Protein AF-A0A7S1NEF7-F1 (afdb_monomer)

Structure (mmCIF, N/CA/C/O backbone):
data_AF-A0A7S1NEF7-F1
#
_entry.id   AF-A0A7S1NEF7-F1
#
loop_
_atom_site.group_PDB
_atom_site.id
_atom_site.type_symbol
_atom_site.label_atom_id
_atom_site.label_alt_id
_atom_site.label_comp_id
_atom_site.label_asym_id
_atom_site.label_entity_id
_atom_site.label_seq_id
_atom_site.pdbx_PDB_ins_code
_atom_site.Cartn_x
_atom_site.Cartn_y
_atom_site.Cartn_z
_atom_site.occupancy
_atom_site.B_iso_or_equiv
_atom_site.auth_seq_id
_atom_site.auth_comp_id
_atom_site.auth_asym_id
_atom_site.auth_atom_id
_atom_site.pdbx_PDB_model_num
ATOM 1 N N . MET A 1 1 ? 24.984 3.873 -30.293 1.00 33.31 1 MET A N 1
ATOM 2 C CA . MET A 1 1 ? 25.497 4.085 -28.926 1.00 33.31 1 MET A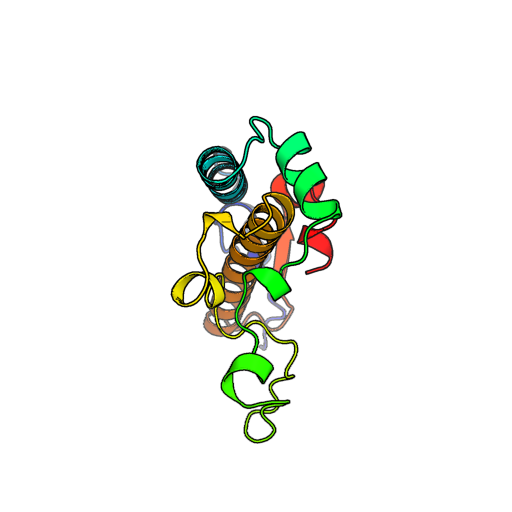 CA 1
ATOM 3 C C . MET A 1 1 ? 24.321 3.860 -28.002 1.00 33.31 1 MET A C 1
ATOM 5 O O . MET A 1 1 ? 23.503 4.758 -27.855 1.00 33.31 1 MET A O 1
ATOM 9 N N . GLU A 1 2 ? 24.162 2.631 -27.517 1.00 34.00 2 GLU A N 1
ATOM 10 C CA . GLU A 1 2 ? 23.194 2.308 -26.466 1.00 34.00 2 GLU A CA 1
ATOM 11 C C . GLU A 1 2 ? 23.706 2.938 -25.172 1.00 34.00 2 GLU A C 1
ATOM 13 O O . GLU A 1 2 ? 24.842 2.703 -24.766 1.00 34.00 2 GLU A O 1
ATOM 18 N N . GLY A 1 3 ? 22.926 3.860 -24.615 1.00 38.62 3 GLY A N 1
ATOM 19 C CA . GLY A 1 3 ? 23.283 4.554 -23.390 1.00 38.62 3 GLY A CA 1
ATOM 20 C C . GLY A 1 3 ? 22.867 3.726 -22.184 1.00 38.62 3 GLY A C 1
ATOM 21 O O . GLY A 1 3 ? 21.672 3.537 -21.964 1.00 38.62 3 GLY A O 1
ATOM 22 N N . ASP A 1 4 ? 23.840 3.319 -21.370 1.00 42.78 4 ASP A N 1
ATOM 23 C CA . ASP A 1 4 ? 23.651 2.809 -20.004 1.00 42.78 4 ASP A CA 1
ATOM 24 C C . ASP A 1 4 ? 23.186 3.942 -19.066 1.00 42.78 4 ASP A C 1
ATOM 26 O O . ASP A 1 4 ? 23.854 4.343 -18.111 1.00 42.78 4 ASP A O 1
ATOM 30 N N . GLY A 1 5 ? 22.049 4.555 -19.392 1.00 47.03 5 GLY A N 1
ATOM 31 C CA . GLY A 1 5 ? 21.435 5.602 -18.589 1.00 47.03 5 GLY A CA 1
ATOM 32 C C . GLY A 1 5 ? 20.699 4.998 -17.398 1.00 47.03 5 GLY A C 1
ATOM 33 O O . GLY A 1 5 ? 19.908 4.069 -17.564 1.00 47.03 5 GLY A O 1
ATOM 34 N N . PHE A 1 6 ? 20.922 5.556 -16.210 1.00 47.81 6 PHE A N 1
ATOM 35 C CA . PHE A 1 6 ? 20.145 5.257 -15.009 1.00 47.81 6 PHE A CA 1
ATOM 36 C C . PHE A 1 6 ? 19.171 6.398 -14.718 1.00 47.81 6 PHE A C 1
ATOM 38 O O . PHE A 1 6 ? 19.555 7.567 -14.777 1.00 47.81 6 PHE A O 1
ATOM 45 N N . ALA A 1 7 ? 17.932 6.069 -14.354 1.00 51.16 7 ALA A N 1
ATOM 46 C CA . ALA A 1 7 ? 16.961 7.056 -13.887 1.00 51.16 7 ALA A CA 1
ATOM 47 C C . ALA A 1 7 ? 17.028 7.183 -12.357 1.00 51.16 7 ALA A C 1
ATOM 49 O O . ALA A 1 7 ? 17.160 6.186 -11.651 1.00 51.16 7 ALA A O 1
ATOM 50 N N . ARG A 1 8 ? 16.920 8.402 -11.818 1.00 47.16 8 ARG A N 1
ATOM 51 C CA . ARG A 1 8 ? 16.848 8.657 -10.371 1.00 47.16 8 ARG A CA 1
ATOM 52 C C . ARG A 1 8 ? 15.436 9.107 -10.014 1.00 47.16 8 ARG A C 1
ATOM 54 O O . ARG A 1 8 ? 14.948 10.073 -10.587 1.00 47.16 8 ARG A O 1
ATOM 61 N N . VAL A 1 9 ? 14.793 8.434 -9.063 1.00 47.19 9 VAL A N 1
ATOM 62 C CA . VAL A 1 9 ? 13.422 8.749 -8.634 1.00 47.19 9 VAL A CA 1
ATOM 63 C C . VAL A 1 9 ? 13.415 9.024 -7.140 1.00 47.19 9 VAL A C 1
ATOM 65 O O . VAL A 1 9 ? 13.543 8.135 -6.304 1.00 47.19 9 VAL A O 1
ATOM 68 N N . GLY A 1 10 ? 13.369 10.307 -6.800 1.00 41.25 10 GLY A N 1
ATOM 69 C CA . GLY A 1 10 ? 13.445 10.752 -5.420 1.00 41.25 10 GLY A CA 1
ATOM 70 C C . GLY A 1 10 ? 13.421 12.261 -5.309 1.00 41.25 10 GLY A C 1
ATOM 71 O O . GLY A 1 10 ? 14.480 12.889 -5.288 1.00 41.25 10 GLY A O 1
ATOM 72 N N . GLY A 1 11 ? 12.207 12.818 -5.276 1.00 44.75 11 GLY A N 1
ATOM 73 C CA . GLY A 1 11 ? 11.952 14.210 -5.647 1.00 44.75 11 GLY A CA 1
ATOM 74 C C . GLY A 1 11 ? 12.150 14.366 -7.155 1.00 44.75 11 GLY A C 1
ATOM 75 O O . GLY A 1 11 ? 13.249 14.165 -7.655 1.00 44.75 11 GLY A O 1
ATOM 76 N N . THR A 1 12 ? 11.078 14.631 -7.894 1.00 41.28 12 THR A N 1
ATOM 77 C CA . THR A 1 12 ? 11.029 14.677 -9.365 1.00 41.28 12 THR A CA 1
ATOM 78 C C . THR A 1 12 ? 12.153 15.508 -9.994 1.00 41.28 12 THR A C 1
ATOM 80 O O . THR A 1 12 ? 12.025 16.717 -10.147 1.00 41.28 12 THR A O 1
ATOM 83 N N . SER A 1 13 ? 13.224 14.851 -10.438 1.00 34.28 13 SER A N 1
ATOM 84 C CA . SER A 1 13 ? 14.032 15.303 -11.568 1.00 34.28 13 SER A CA 1
ATOM 85 C C . SER A 1 13 ? 14.613 14.099 -12.311 1.00 34.28 13 SER A C 1
ATOM 87 O O . SER A 1 13 ? 15.302 13.247 -11.750 1.00 34.28 13 SER A O 1
ATOM 89 N N . LEU A 1 14 ? 14.286 14.024 -13.601 1.00 36.25 14 LEU A N 1
ATOM 90 C CA . LEU A 1 14 ? 14.913 13.129 -14.564 1.00 36.25 14 LEU A CA 1
ATOM 91 C C . LEU A 1 14 ? 16.180 13.802 -15.072 1.00 36.25 14 LEU A C 1
ATOM 93 O O . LEU A 1 14 ? 16.105 14.748 -15.848 1.00 36.25 14 LEU A O 1
ATOM 97 N N . GLY A 1 15 ? 17.331 13.328 -14.607 1.00 35.81 15 GLY A N 1
ATOM 98 C CA . GLY A 1 15 ? 18.634 13.753 -15.105 1.00 35.81 15 GLY A CA 1
ATOM 99 C C . GLY A 1 15 ? 19.349 12.587 -15.772 1.00 35.81 15 GLY A C 1
ATOM 100 O O . GLY A 1 15 ? 19.468 11.515 -15.179 1.00 35.81 15 GLY A O 1
ATOM 101 N N . ALA A 1 16 ? 19.838 12.809 -16.992 1.00 35.50 16 ALA A N 1
ATOM 102 C CA . ALA A 1 16 ? 20.849 11.960 -17.613 1.00 35.50 16 ALA A CA 1
ATOM 103 C C . ALA A 1 16 ? 22.148 11.993 -16.772 1.00 35.50 16 ALA A C 1
ATOM 105 O O . ALA A 1 16 ? 22.371 12.958 -16.029 1.00 35.50 16 ALA A O 1
ATOM 106 N N . PRO A 1 17 ? 23.021 10.970 -16.858 1.00 34.28 17 PRO A N 1
ATOM 107 C CA . PRO A 1 17 ? 24.259 10.936 -16.086 1.00 34.28 17 PRO A CA 1
ATOM 108 C C . PRO A 1 17 ? 25.154 12.126 -16.471 1.00 34.28 17 PRO A C 1
ATOM 110 O O . PRO A 1 17 ? 25.790 12.120 -17.519 1.00 34.28 17 PRO A O 1
ATOM 113 N N . GLY A 1 18 ? 25.174 13.170 -15.633 1.00 38.78 18 GLY A N 1
ATOM 114 C CA . GLY A 1 18 ? 25.997 14.367 -15.844 1.00 38.78 18 GLY A CA 1
ATOM 115 C C . GLY A 1 18 ? 25.415 15.676 -15.305 1.00 38.78 18 GLY A C 1
ATOM 116 O O . GLY A 1 18 ? 26.184 16.552 -14.919 1.00 38.78 18 GLY A O 1
ATOM 117 N N . GLU A 1 19 ? 24.092 15.812 -15.187 1.00 32.38 19 GLU A N 1
ATOM 118 C CA . GLU A 1 19 ? 23.467 17.059 -14.717 1.00 32.38 19 GLU A CA 1
ATOM 119 C C . GLU A 1 19 ? 22.801 16.870 -13.351 1.00 32.38 19 GLU A C 1
ATOM 121 O O . GLU A 1 19 ? 21.651 16.463 -13.210 1.00 32.38 19 GLU A O 1
ATOM 126 N N . CYS A 1 20 ? 23.568 17.169 -12.302 1.00 34.81 20 CYS A N 1
ATOM 127 C CA . CYS A 1 20 ? 23.071 17.274 -10.935 1.00 34.81 20 CYS A CA 1
ATOM 128 C C . CYS A 1 20 ? 22.490 18.678 -10.727 1.00 34.81 20 CYS A C 1
ATOM 130 O O . CYS A 1 20 ? 23.144 19.555 -10.158 1.00 34.81 20 CYS A O 1
ATOM 132 N N . THR A 1 21 ? 21.268 18.918 -11.200 1.00 30.92 21 THR A N 1
ATOM 133 C CA . THR A 1 21 ? 20.530 20.130 -10.836 1.00 30.92 21 THR A CA 1
ATOM 134 C C . THR A 1 21 ? 19.991 19.969 -9.414 1.00 30.92 21 THR A C 1
ATOM 136 O O . THR A 1 21 ? 19.098 19.175 -9.121 1.00 30.92 21 THR A O 1
ATOM 139 N N . ARG A 1 22 ? 20.610 20.692 -8.474 1.00 34.16 22 ARG A N 1
ATOM 140 C CA . ARG A 1 22 ? 20.127 20.818 -7.095 1.00 34.16 22 ARG A CA 1
ATOM 141 C C . ARG A 1 22 ? 19.069 21.913 -7.044 1.00 34.16 22 ARG A C 1
ATOM 143 O O . ARG A 1 22 ? 19.413 23.077 -6.870 1.00 34.16 22 ARG A O 1
ATOM 150 N N . GLU A 1 23 ? 17.802 21.534 -7.155 1.00 35.47 23 GLU A N 1
ATOM 151 C CA . GLU A 1 23 ? 16.700 22.438 -6.821 1.00 35.47 23 GLU A CA 1
ATOM 152 C C . GLU A 1 23 ? 16.350 22.406 -5.317 1.00 35.47 23 GLU A C 1
ATOM 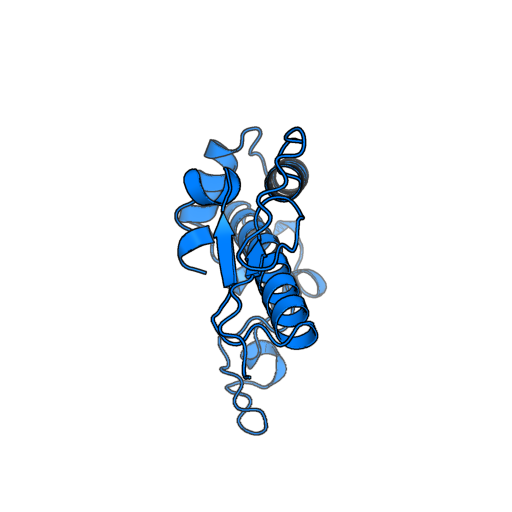154 O O . GLU A 1 23 ? 16.621 21.407 -4.632 1.00 35.47 23 GLU A O 1
ATOM 159 N N . PRO A 1 24 ? 15.785 23.501 -4.766 1.00 31.72 24 PRO A N 1
ATOM 160 C CA . PRO A 1 24 ? 15.430 23.614 -3.354 1.00 31.72 24 PRO A CA 1
ATOM 161 C C . PRO A 1 24 ? 14.367 22.578 -2.966 1.00 31.72 24 PRO A C 1
ATOM 163 O O . PRO A 1 24 ? 13.365 22.380 -3.646 1.00 31.72 24 PRO A O 1
ATOM 166 N N . ARG A 1 25 ? 14.616 21.885 -1.854 1.00 41.78 25 ARG A N 1
ATOM 167 C CA . ARG A 1 25 ? 14.004 20.601 -1.494 1.00 41.78 25 ARG A CA 1
ATOM 168 C C . ARG A 1 25 ? 12.623 20.788 -0.841 1.00 41.78 25 ARG A C 1
ATOM 170 O O . ARG A 1 25 ? 12.547 21.114 0.341 1.00 41.78 25 ARG A O 1
ATOM 177 N N . ALA A 1 26 ? 11.543 20.564 -1.591 1.00 37.75 26 ALA A N 1
ATOM 178 C CA . ALA A 1 26 ? 10.189 20.453 -1.039 1.00 37.75 26 ALA A CA 1
ATOM 179 C C . ALA A 1 26 ? 10.059 19.192 -0.152 1.00 37.75 26 ALA A C 1
ATOM 181 O O . ALA A 1 26 ? 10.747 18.199 -0.419 1.00 37.75 26 ALA A O 1
ATOM 182 N N . PRO A 1 27 ? 9.198 19.186 0.888 1.00 42.41 27 PRO A N 1
ATOM 183 C CA . PRO A 1 27 ? 8.881 17.962 1.618 1.00 42.41 27 PRO A CA 1
ATOM 184 C C . PRO A 1 27 ? 8.404 16.895 0.626 1.00 42.41 27 PRO A C 1
ATOM 186 O O . PRO A 1 27 ? 7.599 17.169 -0.265 1.00 42.41 27 PRO A O 1
ATOM 189 N N . ASN A 1 28 ? 8.970 15.695 0.743 1.00 58.91 28 ASN A N 1
ATOM 190 C CA . ASN A 1 28 ? 8.731 14.574 -0.162 1.00 58.91 28 ASN A CA 1
ATOM 191 C C . ASN A 1 28 ? 7.218 14.302 -0.224 1.00 58.91 28 ASN A C 1
ATOM 193 O O . ASN A 1 28 ? 6.647 13.804 0.748 1.00 58.91 28 ASN A O 1
ATOM 197 N N . HIS A 1 29 ? 6.587 14.652 -1.353 1.00 64.88 29 HIS A N 1
ATOM 198 C CA . HIS A 1 29 ? 5.131 14.591 -1.546 1.00 64.88 29 HIS A CA 1
ATOM 199 C C . HIS A 1 29 ? 4.571 13.213 -1.186 1.00 64.88 29 HIS A C 1
ATOM 201 O O . HIS A 1 29 ? 3.537 13.112 -0.545 1.00 64.88 29 HIS A O 1
ATOM 207 N N . GLU A 1 30 ? 5.316 12.160 -1.499 1.00 70.06 30 GLU A N 1
ATOM 208 C CA . GLU A 1 30 ? 4.942 10.759 -1.300 1.00 70.06 30 GLU A CA 1
ATOM 209 C C . GLU A 1 30 ? 4.784 10.400 0.188 1.00 70.06 30 GLU A C 1
ATOM 211 O O . GLU A 1 30 ? 3.841 9.714 0.578 1.00 70.06 30 GLU A O 1
ATOM 216 N N . GLY A 1 31 ? 5.666 10.929 1.045 1.00 76.12 31 GLY A N 1
ATOM 217 C CA . GLY A 1 31 ? 5.578 10.740 2.493 1.00 76.12 31 GLY A CA 1
ATOM 218 C C . GLY A 1 31 ? 4.424 11.526 3.115 1.00 76.12 31 GLY A C 1
ATOM 219 O O . GLY A 1 31 ? 3.792 11.041 4.051 1.00 76.12 31 GLY A O 1
ATOM 220 N N . ALA A 1 32 ? 4.119 12.707 2.569 1.00 81.88 32 ALA A N 1
ATOM 221 C CA . ALA A 1 32 ? 2.966 13.502 2.982 1.00 81.88 32 ALA A CA 1
ATOM 222 C C . ALA A 1 32 ? 1.641 12.869 2.523 1.00 81.88 32 ALA A C 1
ATOM 224 O O . ALA A 1 32 ? 0.685 12.865 3.291 1.00 81.88 32 ALA A O 1
ATOM 225 N N . THR A 1 33 ? 1.590 12.284 1.321 1.00 85.75 33 THR A N 1
ATOM 226 C CA . THR A 1 33 ? 0.429 11.530 0.826 1.00 85.75 33 THR A CA 1
ATOM 227 C C . THR A 1 33 ? 0.168 10.301 1.687 1.00 85.75 33 THR A C 1
ATOM 229 O O . THR A 1 33 ? -0.960 10.110 2.131 1.00 85.75 33 THR A O 1
ATOM 232 N N . PHE A 1 34 ? 1.202 9.504 1.980 1.00 87.06 34 PHE A N 1
ATOM 233 C CA . PHE A 1 34 ? 1.070 8.355 2.878 1.00 87.06 34 PHE A CA 1
ATOM 234 C C . PHE A 1 34 ? 0.577 8.779 4.266 1.00 87.06 34 PHE A C 1
ATOM 236 O O . PHE A 1 34 ? -0.440 8.275 4.728 1.00 87.06 34 PHE A O 1
ATOM 243 N N . LEU A 1 35 ? 1.248 9.742 4.910 1.00 85.81 35 LEU A N 1
ATOM 244 C CA . LEU A 1 35 ? 0.870 10.178 6.254 1.00 85.81 35 LEU A CA 1
ATOM 245 C C . LEU A 1 35 ? -0.524 10.816 6.282 1.00 85.81 35 LEU A C 1
ATOM 247 O O . LEU A 1 35 ? -1.299 10.530 7.184 1.00 85.81 35 LEU A O 1
ATOM 251 N N . GLY A 1 36 ? -0.860 11.657 5.304 1.00 88.12 36 GLY A N 1
ATOM 252 C CA . GLY A 1 36 ? -2.163 12.316 5.228 1.00 88.12 36 GLY A CA 1
ATOM 253 C C . GLY A 1 36 ? -3.316 11.326 5.065 1.00 88.12 36 GLY A C 1
ATOM 254 O O . GLY A 1 36 ? -4.337 11.471 5.732 1.00 88.12 36 GLY A O 1
ATOM 255 N N . LEU A 1 37 ? -3.140 10.297 4.230 1.00 89.38 37 LEU A N 1
ATOM 256 C CA . LEU A 1 37 ? -4.136 9.238 4.060 1.00 89.38 37 LEU A CA 1
ATOM 257 C C . LEU A 1 37 ? -4.199 8.304 5.272 1.00 89.38 37 LEU A C 1
ATOM 259 O O . LEU A 1 37 ? -5.299 7.957 5.694 1.00 89.38 37 LEU A O 1
ATOM 263 N N . CYS A 1 38 ? -3.057 7.944 5.869 1.00 89.19 38 CYS A N 1
ATOM 264 C CA . CYS A 1 38 ? -3.028 7.158 7.106 1.00 89.19 38 CYS A CA 1
ATOM 265 C C . CYS A 1 38 ? -3.794 7.875 8.217 1.00 89.19 38 CYS A C 1
ATOM 267 O O . CYS A 1 38 ? -4.710 7.296 8.777 1.00 89.19 38 CYS A O 1
ATOM 269 N N . ARG A 1 39 ? -3.535 9.167 8.438 1.00 89.81 39 ARG A N 1
ATOM 270 C CA . ARG A 1 39 ? -4.257 9.980 9.431 1.00 89.81 39 ARG A CA 1
ATOM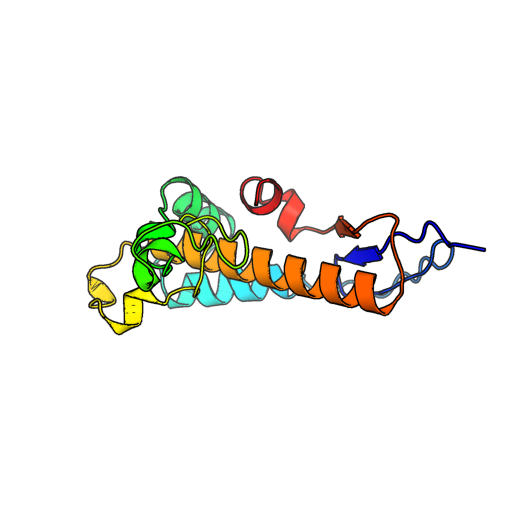 271 C C . ARG A 1 39 ? -5.764 10.078 9.191 1.00 89.81 39 ARG A C 1
ATOM 273 O O . ARG A 1 39 ? -6.509 10.375 10.115 1.00 89.81 39 ARG A O 1
ATOM 280 N N . ALA A 1 40 ? -6.209 9.919 7.946 1.00 88.81 40 ALA A N 1
ATOM 281 C CA . ALA A 1 40 ? -7.626 9.968 7.601 1.00 88.81 40 ALA A CA 1
ATOM 282 C C . ALA A 1 40 ? -8.334 8.621 7.808 1.00 88.81 40 ALA A C 1
ATOM 284 O O . ALA A 1 40 ? -9.543 8.602 8.030 1.00 88.81 40 ALA A O 1
ATOM 285 N N . MET A 1 41 ? -7.604 7.508 7.695 1.00 86.88 41 MET A N 1
ATOM 286 C CA . MET A 1 41 ? -8.170 6.155 7.707 1.00 86.88 41 MET A CA 1
ATOM 287 C C . MET A 1 41 ? -7.807 5.339 8.948 1.00 86.88 41 MET A C 1
ATOM 289 O O . MET A 1 41 ? -8.416 4.297 9.174 1.00 86.88 41 MET A O 1
ATOM 293 N N . THR A 1 42 ? -6.831 5.783 9.735 1.00 88.25 42 THR A N 1
ATOM 294 C CA . THR A 1 42 ? -6.356 5.107 10.944 1.00 88.25 42 THR A CA 1
ATOM 295 C C . THR A 1 42 ? -6.190 6.094 12.094 1.00 88.25 42 THR A C 1
ATOM 297 O O . THR A 1 42 ? -6.261 7.311 11.922 1.00 88.25 42 THR A O 1
ATOM 300 N N . SER A 1 43 ? -5.949 5.557 13.286 1.00 88.12 43 SER A N 1
ATOM 301 C CA . SER A 1 43 ? -5.661 6.326 14.497 1.00 88.12 43 SER A CA 1
ATOM 302 C C . SER A 1 43 ? -4.232 6.886 14.577 1.00 88.12 43 SER A C 1
ATOM 304 O O . SER A 1 43 ? -3.912 7.588 15.535 1.00 88.12 43 SER A O 1
ATOM 306 N N . ALA A 1 44 ? -3.359 6.602 13.603 1.00 87.69 44 ALA A N 1
ATOM 307 C CA . ALA A 1 44 ? -1.977 7.079 13.627 1.00 87.69 44 ALA A CA 1
ATOM 308 C C . ALA A 1 44 ? -1.884 8.564 13.262 1.00 87.69 44 ALA A C 1
ATOM 310 O O . ALA A 1 44 ? -2.334 8.972 12.194 1.00 87.69 44 ALA A O 1
ATOM 311 N N . ASP A 1 45 ? -1.211 9.355 14.100 1.00 84.31 45 ASP A N 1
ATOM 312 C CA . ASP A 1 45 ? -1.036 10.798 13.895 1.00 84.31 45 ASP A CA 1
ATOM 313 C C . ASP A 1 45 ? 0.350 11.161 13.353 1.00 84.31 45 ASP A C 1
ATOM 315 O O . ASP A 1 45 ? 0.536 12.195 12.691 1.00 84.31 45 ASP A O 1
ATOM 319 N N . THR A 1 46 ? 1.333 10.302 13.622 1.00 85.62 46 THR A N 1
ATOM 320 C CA . THR A 1 46 ? 2.730 10.505 13.248 1.00 85.62 46 THR A CA 1
ATOM 321 C C . THR A 1 46 ? 3.224 9.458 12.252 1.00 85.62 46 THR A C 1
ATOM 323 O O . THR A 1 46 ? 2.716 8.342 12.155 1.00 85.62 46 THR A O 1
ATOM 326 N N . PHE A 1 47 ? 4.262 9.815 11.492 1.00 81.62 47 PHE A N 1
ATOM 327 C CA . PHE A 1 47 ? 4.868 8.904 10.517 1.00 81.62 47 PHE A CA 1
ATOM 328 C C . PHE A 1 47 ? 5.407 7.605 11.152 1.00 81.62 47 PHE A C 1
ATOM 330 O O . PHE A 1 47 ? 5.138 6.544 10.596 1.00 81.62 47 PHE A O 1
ATOM 337 N N . PRO A 1 48 ? 6.107 7.630 12.306 1.00 85.12 48 PRO A N 1
ATOM 338 C CA . PRO A 1 48 ? 6.550 6.401 12.966 1.00 85.12 48 PRO A CA 1
ATOM 339 C C . PRO A 1 48 ? 5.399 5.505 13.436 1.00 85.12 48 PRO A C 1
ATOM 341 O O . PRO A 1 48 ? 5.494 4.293 13.288 1.00 85.12 48 PRO A O 1
ATOM 344 N N . GLU A 1 49 ? 4.306 6.075 13.953 1.00 86.38 49 GLU A N 1
ATOM 345 C CA . GLU A 1 49 ? 3.119 5.300 14.350 1.00 86.38 49 GLU A CA 1
ATOM 346 C C . GLU A 1 49 ? 2.463 4.632 13.141 1.00 86.38 49 GLU A C 1
ATOM 348 O O . GLU A 1 49 ? 2.157 3.443 13.179 1.00 86.38 49 GLU A O 1
ATOM 353 N N . ALA A 1 50 ? 2.318 5.365 12.033 1.00 87.56 50 ALA A N 1
ATOM 354 C CA . ALA A 1 50 ? 1.781 4.811 10.795 1.00 87.56 50 ALA A CA 1
ATOM 355 C C . ALA A 1 50 ? 2.656 3.667 10.255 1.00 87.56 50 ALA A C 1
ATOM 357 O O . ALA A 1 50 ? 2.133 2.671 9.758 1.00 87.56 50 ALA A O 1
ATOM 358 N N . LEU A 1 51 ? 3.984 3.778 10.376 1.00 86.94 51 LEU A N 1
ATOM 359 C CA . LEU A 1 51 ? 4.899 2.693 10.018 1.00 86.94 51 LEU A CA 1
ATOM 360 C C . LEU A 1 51 ? 4.795 1.495 10.961 1.00 86.94 51 LEU A C 1
ATOM 362 O O . LEU A 1 51 ? 4.823 0.367 10.481 1.00 86.94 51 LEU A O 1
ATOM 366 N N . ALA A 1 52 ? 4.632 1.723 12.264 1.00 88.81 52 ALA A N 1
ATOM 367 C CA . ALA A 1 52 ? 4.443 0.646 13.232 1.00 88.81 52 ALA A CA 1
ATOM 368 C C . ALA A 1 52 ? 3.173 -0.166 12.926 1.00 88.81 52 ALA A C 1
ATOM 370 O O . ALA A 1 52 ? 3.210 -1.392 12.960 1.00 88.81 52 ALA A O 1
ATOM 371 N N . LEU A 1 53 ? 2.078 0.494 12.524 1.00 88.44 53 LEU A N 1
ATOM 372 C CA . LEU A 1 53 ? 0.866 -0.194 12.057 1.00 88.44 53 LEU A CA 1
ATOM 373 C C . LEU A 1 53 ? 1.123 -1.048 10.806 1.00 88.44 53 LEU A C 1
ATOM 375 O O . LEU A 1 53 ? 0.551 -2.126 10.662 1.00 88.44 53 LEU A O 1
ATOM 379 N N . CYS A 1 54 ? 2.003 -0.595 9.907 1.00 88.62 54 CYS A N 1
ATOM 380 C CA . CYS A 1 54 ? 2.339 -1.343 8.695 1.00 88.62 54 CYS A CA 1
ATOM 381 C C . CYS A 1 54 ? 3.103 -2.644 8.990 1.00 88.62 54 CYS A C 1
ATOM 383 O O . CYS A 1 54 ? 3.025 -3.571 8.187 1.00 88.62 54 CYS A O 1
ATOM 385 N N . GLU A 1 55 ? 3.847 -2.729 10.099 1.00 88.00 55 GLU A N 1
ATOM 386 C CA . GLU A 1 55 ? 4.645 -3.917 10.444 1.00 88.00 55 GLU A CA 1
ATOM 387 C C . GLU A 1 55 ? 3.777 -5.143 10.749 1.00 88.00 55 GLU A C 1
ATOM 389 O O . GLU A 1 55 ? 4.167 -6.267 10.431 1.00 88.00 55 GLU A O 1
ATOM 394 N N . SER A 1 56 ? 2.597 -4.934 11.335 1.00 87.44 56 SER A N 1
ATOM 395 C CA . SER A 1 56 ? 1.631 -5.991 11.664 1.00 87.44 56 SER A CA 1
ATOM 396 C C . SER A 1 56 ? 0.495 -6.135 10.648 1.00 87.44 56 SER A C 1
ATOM 398 O O . SER A 1 56 ? -0.348 -7.022 10.800 1.00 87.44 56 SER A O 1
ATOM 400 N N . GLY A 1 57 ? 0.457 -5.273 9.631 1.00 87.62 57 GLY A N 1
ATOM 401 C CA . GLY A 1 57 ? -0.588 -5.258 8.616 1.00 87.62 57 GLY A CA 1
ATOM 402 C C . GLY A 1 57 ? -0.488 -6.404 7.615 1.00 87.62 57 GLY A C 1
ATOM 403 O O . GLY A 1 57 ? 0.575 -6.976 7.366 1.00 87.62 57 GLY A O 1
ATOM 404 N N . ARG A 1 58 ? -1.615 -6.714 6.980 1.00 88.88 58 ARG A N 1
ATOM 405 C CA . ARG A 1 58 ? -1.720 -7.659 5.873 1.00 88.88 58 ARG A CA 1
ATOM 406 C C . ARG A 1 58 ? -2.458 -7.021 4.707 1.00 88.88 58 ARG A C 1
ATOM 408 O O . ARG A 1 58 ? -3.651 -6.739 4.765 1.00 88.88 58 ARG A O 1
ATOM 415 N N . HIS A 1 59 ? -1.732 -6.795 3.621 1.00 87.75 59 HIS A N 1
ATOM 416 C CA . HIS A 1 59 ? -2.288 -6.100 2.465 1.00 87.75 59 HIS A CA 1
ATOM 417 C C . HIS A 1 59 ? -3.302 -6.957 1.692 1.00 87.75 59 HIS A C 1
ATOM 419 O O . HIS A 1 59 ? -4.217 -6.418 1.086 1.00 87.75 59 HIS A O 1
ATOM 425 N N . ASP A 1 60 ? -3.192 -8.285 1.750 1.00 89.00 60 ASP A N 1
ATOM 426 C CA . ASP A 1 60 ? -4.131 -9.226 1.127 1.00 89.00 60 ASP A CA 1
ATOM 427 C C . ASP A 1 60 ? -5.538 -9.180 1.749 1.00 89.00 60 ASP A C 1
ATOM 429 O O . ASP A 1 60 ? -6.480 -9.703 1.156 1.00 89.00 60 ASP A O 1
ATOM 433 N N . ALA A 1 61 ? -5.710 -8.538 2.907 1.00 88.88 61 ALA A N 1
ATOM 434 C CA . ALA A 1 61 ? -7.017 -8.290 3.508 1.00 88.88 61 ALA A CA 1
ATOM 435 C C . ALA A 1 61 ? -7.774 -7.124 2.843 1.00 88.88 61 ALA A C 1
ATOM 437 O O . ALA A 1 61 ? -9.004 -7.112 2.862 1.00 88.88 61 ALA A O 1
ATOM 438 N N . VAL A 1 62 ? -7.060 -6.165 2.241 1.00 91.50 62 VAL A N 1
ATOM 439 C CA . VAL A 1 62 ? -7.641 -4.945 1.643 1.00 91.50 62 VAL A CA 1
ATOM 440 C C . VAL A 1 62 ? -7.482 -4.903 0.122 1.00 91.50 62 VAL A C 1
ATOM 442 O O . VAL A 1 62 ? -8.385 -4.465 -0.595 1.00 91.50 62 VAL A O 1
ATOM 445 N N . ASP A 1 63 ? -6.363 -5.405 -0.390 1.00 92.31 63 ASP A N 1
ATOM 446 C CA . ASP A 1 63 ? -6.050 -5.460 -1.811 1.00 92.31 63 ASP A CA 1
ATOM 447 C C . ASP A 1 63 ? -6.687 -6.679 -2.469 1.00 92.31 63 ASP A C 1
ATOM 449 O O . ASP A 1 63 ? -6.701 -7.781 -1.920 1.00 92.31 63 ASP A O 1
ATOM 453 N N . LYS A 1 64 ? -7.166 -6.489 -3.699 1.00 92.19 64 LYS A N 1
ATOM 454 C CA . LYS A 1 64 ? -7.639 -7.577 -4.553 1.00 92.19 64 LYS A CA 1
ATOM 455 C C . LYS A 1 64 ? -6.459 -8.105 -5.363 1.00 92.19 64 LYS A C 1
ATOM 457 O O . LYS A 1 64 ? -5.812 -7.348 -6.089 1.00 92.19 64 LYS A O 1
ATOM 462 N N . LEU A 1 65 ? -6.162 -9.388 -5.209 1.00 93.12 65 LEU A N 1
ATOM 463 C CA . LEU A 1 65 ? -5.065 -10.083 -5.874 1.00 93.12 65 LEU A CA 1
ATOM 464 C C . LEU A 1 65 ? -5.525 -10.684 -7.209 1.00 93.12 65 LEU A C 1
ATOM 466 O O . LEU A 1 65 ? -6.721 -10.848 -7.448 1.00 93.12 65 LEU A O 1
ATOM 470 N N . VAL A 1 66 ? -4.586 -11.049 -8.082 1.00 92.56 66 VAL A N 1
ATOM 471 C CA . VAL A 1 66 ? -4.886 -11.728 -9.358 1.00 92.56 66 VAL A CA 1
ATOM 472 C C . VAL A 1 66 ? -5.664 -13.022 -9.112 1.00 92.56 66 VAL A C 1
ATOM 474 O O . VAL A 1 66 ? -6.666 -13.270 -9.783 1.00 92.56 66 VAL A O 1
ATOM 477 N N . GLN A 1 67 ? -5.287 -13.791 -8.089 1.00 92.12 67 GLN A N 1
ATOM 478 C CA . GLN A 1 67 ? -6.010 -15.007 -7.713 1.00 92.12 67 GLN A CA 1
ATOM 479 C C . GLN A 1 67 ? -7.446 -14.745 -7.240 1.00 92.12 67 GLN A C 1
ATOM 481 O O . GLN A 1 67 ? -8.295 -15.616 -7.391 1.00 92.12 67 GLN A O 1
ATOM 486 N N . ASP A 1 68 ? -7.746 -13.553 -6.715 1.00 89.69 68 ASP A N 1
ATOM 487 C CA . ASP A 1 68 ? -9.107 -13.202 -6.294 1.00 89.69 68 ASP A CA 1
ATOM 488 C C . ASP A 1 68 ? -10.023 -12.924 -7.502 1.00 89.69 68 ASP A C 1
ATOM 490 O O . ASP A 1 68 ? -11.244 -12.944 -7.365 1.00 89.69 68 ASP A O 1
ATOM 494 N N . ILE A 1 69 ? -9.449 -12.663 -8.684 1.00 89.50 69 ILE A N 1
ATOM 495 C CA . ILE A 1 69 ? -10.184 -12.441 -9.941 1.00 89.50 69 ILE A CA 1
ATOM 496 C C . ILE A 1 69 ? -10.249 -13.731 -10.764 1.00 89.50 69 ILE A C 1
ATOM 498 O O . ILE A 1 69 ? -11.304 -14.078 -11.290 1.00 89.50 69 ILE A O 1
ATOM 502 N N . TYR A 1 70 ? -9.123 -14.437 -10.876 1.00 89.88 70 TYR A N 1
ATOM 503 C CA . TYR A 1 70 ? -8.962 -15.570 -11.792 1.00 89.88 70 TYR A CA 1
ATOM 504 C C . TYR A 1 70 ? -8.955 -16.943 -11.099 1.00 89.88 70 TYR A C 1
ATOM 506 O O . TYR A 1 70 ? -8.897 -17.965 -11.776 1.00 89.88 70 TYR A O 1
ATOM 514 N N . GLY A 1 71 ? -9.013 -16.998 -9.764 1.00 89.56 71 GLY A N 1
ATOM 515 C CA . GLY A 1 71 ? -8.974 -18.247 -8.991 1.00 89.56 71 GLY A CA 1
ATOM 516 C C . GLY A 1 71 ? -7.586 -18.895 -8.885 1.00 89.56 71 GLY A C 1
ATOM 517 O O . GLY A 1 71 ? -7.480 -20.027 -8.419 1.00 89.56 71 GLY A O 1
ATOM 518 N N . GLY A 1 72 ? -6.528 -18.205 -9.317 1.00 91.25 72 GLY A N 1
ATOM 519 C CA . GLY A 1 72 ? -5.146 -18.685 -9.297 1.00 91.25 72 GLY A CA 1
ATOM 520 C C . GLY A 1 72 ? -4.208 -17.770 -10.085 1.00 91.25 72 GLY A C 1
ATOM 521 O O . GLY A 1 72 ? -4.501 -16.589 -10.283 1.00 91.25 72 GLY A O 1
ATOM 522 N N . ASP A 1 73 ? -3.084 -18.319 -10.541 1.00 91.00 73 ASP A N 1
ATOM 523 C CA . ASP A 1 73 ? -2.164 -17.616 -11.439 1.00 91.00 73 ASP A CA 1
ATOM 524 C C . ASP A 1 73 ? -2.825 -17.340 -12.792 1.00 91.00 73 ASP A C 1
ATOM 526 O O . ASP A 1 73 ? -3.535 -18.185 -13.345 1.00 91.00 73 ASP A O 1
ATOM 530 N N . TYR A 1 74 ? -2.533 -16.178 -13.376 1.00 90.94 74 TYR A N 1
ATOM 531 C CA . TYR A 1 74 ? -2.990 -15.855 -14.720 1.00 90.94 74 TYR A CA 1
ATOM 532 C C . TYR A 1 74 ? -1.910 -16.215 -15.744 1.00 90.94 74 TYR A C 1
ATOM 534 O O . TYR A 1 74 ? -1.096 -15.386 -16.162 1.00 90.94 74 TYR A O 1
ATOM 542 N N . ALA A 1 75 ? -1.899 -17.497 -16.118 1.00 87.75 75 ALA A N 1
ATOM 543 C CA . ALA A 1 75 ? -0.852 -18.115 -16.933 1.00 87.75 75 ALA A CA 1
ATOM 544 C C . ALA A 1 75 ? -0.688 -17.490 -18.329 1.00 87.75 75 ALA A C 1
ATOM 546 O O . ALA A 1 75 ? 0.430 -17.432 -18.833 1.00 87.75 75 ALA A O 1
ATOM 547 N N . GLU A 1 76 ? -1.768 -16.986 -18.935 1.00 88.00 76 GLU A N 1
ATOM 548 C CA . GLU A 1 76 ? -1.747 -16.396 -20.284 1.00 88.00 76 GLU A CA 1
ATOM 549 C C . GLU A 1 76 ? -0.825 -15.169 -20.381 1.00 88.00 76 GLU A C 1
ATOM 551 O O . GLU A 1 76 ? -0.160 -14.968 -21.394 1.00 88.00 76 GLU A O 1
ATOM 556 N N . PHE A 1 77 ? -0.723 -14.393 -19.298 1.00 84.81 77 PHE A N 1
ATOM 557 C CA . PHE A 1 77 ? 0.134 -13.205 -19.212 1.00 84.81 77 PHE A CA 1
ATOM 558 C C . PHE A 1 77 ? 1.299 -13.382 -18.229 1.00 84.81 77 PHE A C 1
ATOM 560 O O . PHE A 1 77 ? 2.024 -12.427 -17.955 1.00 84.81 77 PHE A O 1
ATOM 567 N N . GLY A 1 78 ? 1.478 -14.589 -17.683 1.00 88.25 78 GLY A N 1
ATOM 568 C CA . GLY A 1 78 ? 2.517 -14.889 -16.699 1.00 88.25 78 GLY A CA 1
ATOM 569 C C . GLY A 1 78 ? 2.396 -14.086 -15.399 1.00 88.25 78 GLY A C 1
ATOM 570 O O . GLY A 1 78 ? 3.414 -13.815 -14.763 1.00 88.25 78 GLY A O 1
ATOM 571 N N . LEU A 1 79 ? 1.183 -13.670 -15.009 1.00 89.31 79 LEU A N 1
ATOM 572 C CA . LEU A 1 79 ? 0.984 -12.907 -13.775 1.00 89.31 79 LEU A CA 1
ATOM 573 C C . LEU A 1 79 ? 0.767 -13.861 -12.592 1.00 89.31 79 LEU A C 1
ATOM 575 O O . LEU A 1 79 ? -0.166 -14.671 -12.637 1.00 89.31 79 LEU A O 1
ATOM 579 N N . PRO A 1 80 ? 1.574 -13.763 -11.520 1.00 90.69 80 PRO A N 1
ATOM 580 C CA . PRO A 1 80 ? 1.395 -14.606 -10.348 1.00 90.69 80 PRO A CA 1
ATOM 581 C C . PRO A 1 80 ? 0.114 -14.219 -9.603 1.00 90.69 80 PRO A C 1
ATOM 583 O O . PRO A 1 80 ? -0.231 -13.042 -9.500 1.00 90.69 80 PRO A O 1
ATOM 586 N N . GLY A 1 81 ? -0.570 -15.204 -9.031 1.00 88.44 81 GLY A N 1
ATOM 587 C CA . GLY A 1 81 ? -1.827 -15.038 -8.306 1.00 88.44 81 GLY A CA 1
ATOM 588 C C . GLY A 1 81 ? -1.704 -14.136 -7.078 1.00 88.44 81 GLY A C 1
ATOM 589 O O . GLY A 1 81 ? -2.666 -13.463 -6.713 1.00 88.44 81 GLY A O 1
ATOM 590 N N . SER A 1 82 ? -0.508 -14.057 -6.486 1.00 88.50 82 SER A N 1
ATOM 591 C CA . SER A 1 82 ? -0.173 -13.174 -5.362 1.00 88.50 82 SER A CA 1
ATOM 592 C C . SER A 1 82 ? 0.037 -11.706 -5.754 1.00 88.50 82 SER A C 1
ATOM 594 O O . SER A 1 82 ? 0.166 -10.853 -4.873 1.00 88.50 82 SER A O 1
ATOM 596 N N . LEU A 1 83 ? 0.081 -11.388 -7.052 1.00 88.94 83 LEU A N 1
ATOM 597 C CA . LEU A 1 83 ? 0.202 -10.014 -7.525 1.00 88.94 83 LEU A CA 1
ATOM 598 C C . LEU A 1 83 ? -1.062 -9.227 -7.172 1.00 88.94 83 LEU A C 1
ATOM 600 O O . LEU A 1 83 ? -2.180 -9.707 -7.351 1.00 88.94 83 LEU A O 1
ATOM 604 N N . VAL A 1 84 ? -0.886 -7.989 -6.713 1.00 90.75 84 VAL A N 1
ATOM 605 C CA . VAL A 1 84 ? -2.007 -7.069 -6.500 1.00 90.75 84 VAL A CA 1
ATOM 606 C C . VAL A 1 84 ? -2.596 -6.692 -7.857 1.00 90.75 84 VAL A C 1
ATOM 608 O O . VAL A 1 84 ? -1.932 -6.051 -8.668 1.00 90.75 84 VAL A O 1
ATOM 611 N N . ALA A 1 85 ? -3.848 -7.075 -8.093 1.00 90.38 85 ALA A N 1
ATOM 612 C CA . ALA A 1 85 ? -4.600 -6.685 -9.279 1.00 90.38 85 ALA A CA 1
ATOM 613 C C . ALA A 1 85 ? -5.266 -5.313 -9.097 1.00 90.38 85 ALA A C 1
ATOM 615 O O . ALA A 1 85 ? -5.328 -4.520 -10.033 1.00 90.38 85 ALA A O 1
ATOM 616 N N . SER A 1 86 ? -5.755 -5.016 -7.888 1.00 90.50 86 SER A N 1
ATOM 617 C CA . SER A 1 86 ? -6.366 -3.728 -7.555 1.00 90.50 86 SER A CA 1
ATOM 618 C C . SER A 1 86 ? -6.122 -3.362 -6.090 1.00 90.50 86 SER A C 1
ATOM 620 O O . SER A 1 86 ? -6.526 -4.092 -5.181 1.00 90.50 86 SER A O 1
ATOM 622 N N . CYS A 1 87 ? -5.464 -2.220 -5.865 1.00 90.94 87 CYS A N 1
ATOM 623 C CA . CYS A 1 87 ? -5.237 -1.674 -4.523 1.00 90.94 87 CYS A CA 1
ATOM 624 C C . CYS A 1 87 ? -6.586 -1.343 -3.875 1.00 90.94 87 CYS A C 1
ATOM 626 O O . CYS A 1 87 ? -7.425 -0.717 -4.523 1.00 90.94 87 CYS A O 1
ATOM 628 N N . PHE A 1 88 ? -6.800 -1.758 -2.625 1.00 90.88 88 PHE A N 1
ATOM 629 C CA . PHE A 1 88 ? -8.072 -1.584 -1.902 1.00 90.88 88 PHE A CA 1
ATOM 630 C C . PHE A 1 88 ? -9.306 -2.218 -2.568 1.00 90.88 88 PHE A C 1
ATOM 632 O O . PHE A 1 88 ? -10.442 -1.961 -2.169 1.00 90.88 88 PHE A O 1
ATOM 639 N N . GLY A 1 89 ? -9.117 -3.076 -3.574 1.00 90.38 89 GLY A N 1
ATOM 640 C CA . GLY A 1 89 ? -10.217 -3.624 -4.365 1.00 90.38 89 GLY A CA 1
ATOM 641 C C . GLY A 1 89 ? -11.180 -4.529 -3.588 1.00 90.38 89 GLY A C 1
ATOM 642 O O . GLY A 1 89 ? -12.279 -4.783 -4.082 1.00 90.38 89 GLY A O 1
ATOM 643 N N . LYS A 1 90 ? -10.801 -5.026 -2.399 1.00 90.19 90 LYS A N 1
ATOM 644 C CA . LYS A 1 90 ? -11.694 -5.816 -1.529 1.00 90.19 90 LYS A CA 1
ATOM 645 C C . LYS A 1 90 ? -12.652 -4.944 -0.721 1.00 90.19 90 LYS A C 1
ATOM 647 O O . LYS A 1 90 ? -13.737 -5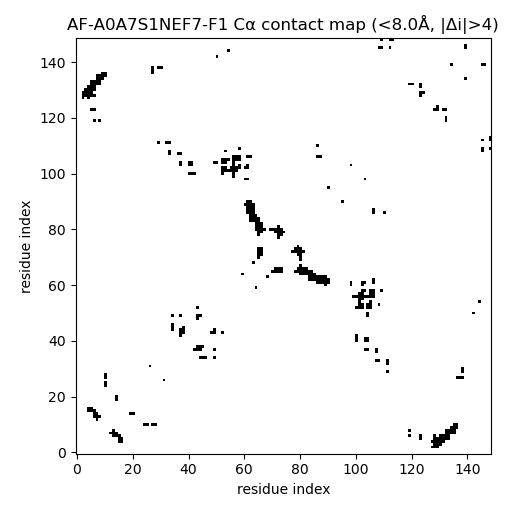.407 -0.393 1.00 90.19 90 LYS A O 1
ATOM 652 N N . LEU A 1 91 ? -12.313 -3.675 -0.474 1.00 88.56 91 LEU A N 1
ATOM 653 C CA . LEU A 1 91 ? -13.180 -2.727 0.243 1.00 88.56 91 LEU A CA 1
ATOM 654 C C . LEU A 1 91 ? -14.459 -2.361 -0.524 1.00 88.56 91 LEU A C 1
ATOM 656 O O . LEU A 1 91 ? -15.358 -1.759 0.048 1.00 88.56 91 LEU A O 1
ATOM 660 N N . VAL A 1 92 ? -14.547 -2.703 -1.812 1.00 88.06 92 VAL A N 1
ATOM 661 C CA . VAL A 1 92 ? -15.786 -2.551 -2.592 1.00 88.06 92 VAL A CA 1
ATOM 662 C C . VAL A 1 92 ? -16.848 -3.552 -2.134 1.00 88.06 92 VAL A C 1
ATOM 664 O O . VAL A 1 92 ? -18.032 -3.226 -2.109 1.00 88.06 92 VAL A O 1
ATOM 667 N N . ASP A 1 93 ? -16.415 -4.758 -1.764 1.00 83.62 93 ASP A N 1
ATOM 668 C CA . ASP A 1 93 ? -17.293 -5.880 -1.428 1.00 83.62 93 ASP A CA 1
ATOM 669 C C . ASP A 1 93 ? -17.404 -6.094 0.096 1.00 83.62 93 ASP A C 1
ATOM 671 O O . ASP A 1 93 ? -18.346 -6.725 0.575 1.00 83.62 93 ASP A O 1
ATOM 675 N N . LEU A 1 94 ? -16.439 -5.576 0.865 1.00 83.56 94 LEU A N 1
ATOM 676 C CA . LEU A 1 94 ? -16.365 -5.676 2.323 1.00 83.56 94 LEU A CA 1
ATOM 677 C C . LEU A 1 94 ? -16.841 -4.389 3.004 1.00 83.56 94 LEU A C 1
ATOM 679 O O . LEU A 1 94 ? -16.647 -3.293 2.486 1.00 83.56 94 LEU A O 1
ATOM 683 N N . ASP A 1 95 ? -17.399 -4.514 4.212 1.00 80.25 95 ASP A N 1
ATOM 684 C CA . ASP A 1 95 ? -1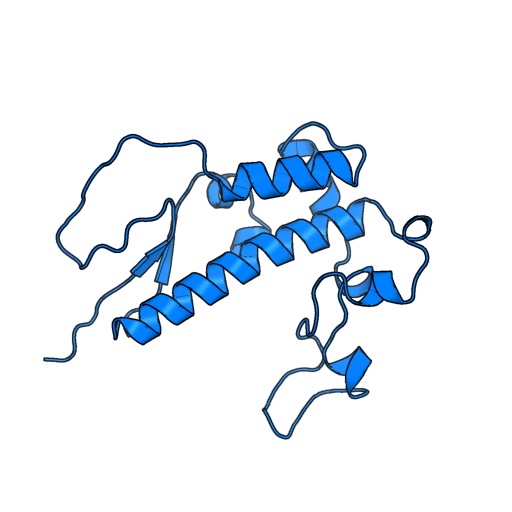7.648 -3.349 5.067 1.00 80.25 95 ASP A CA 1
ATOM 685 C C . ASP A 1 95 ? -16.296 -2.739 5.490 1.00 80.25 95 ASP A C 1
ATOM 687 O O . ASP A 1 95 ? -15.504 -3.431 6.142 1.00 80.25 95 ASP A O 1
ATOM 691 N N . PRO A 1 96 ? -16.017 -1.456 5.182 1.00 72.12 96 PRO A N 1
ATOM 692 C CA . PRO A 1 96 ? -14.771 -0.796 5.564 1.00 72.12 96 PRO A CA 1
ATOM 693 C C . PRO A 1 96 ? -14.476 -0.849 7.066 1.00 72.12 96 PRO A C 1
ATOM 695 O O . PRO A 1 96 ? -13.316 -0.812 7.465 1.00 72.12 96 PRO A O 1
ATOM 698 N N . LYS A 1 97 ? -15.510 -0.969 7.910 1.00 75.31 97 LYS A N 1
ATOM 699 C CA . LYS A 1 97 ? -15.362 -1.062 9.372 1.00 75.31 97 LYS A CA 1
ATOM 700 C C . LYS A 1 97 ? -14.891 -2.431 9.860 1.00 75.31 97 LYS A C 1
ATOM 702 O O . LYS A 1 97 ? -14.510 -2.558 11.020 1.00 75.31 97 LYS A O 1
ATOM 707 N N . ALA A 1 98 ? -14.954 -3.456 9.012 1.00 79.56 98 ALA A N 1
ATOM 708 C CA . ALA A 1 98 ? -14.453 -4.789 9.333 1.00 79.56 98 ALA A CA 1
ATOM 709 C C . ALA A 1 98 ? -12.938 -4.913 9.096 1.00 79.56 98 ALA A C 1
ATOM 711 O O . ALA A 1 98 ? -12.318 -5.870 9.567 1.00 79.56 98 ALA A O 1
ATOM 712 N N . CYS A 1 99 ? -12.340 -3.965 8.371 1.00 85.12 99 CYS A N 1
ATOM 713 C CA . CYS A 1 99 ? -10.911 -3.947 8.107 1.00 85.12 99 CYS A CA 1
ATOM 714 C C . CYS A 1 99 ? -10.134 -3.420 9.309 1.00 85.12 99 CYS A C 1
ATOM 716 O O . CYS A 1 99 ? -10.532 -2.469 9.980 1.00 85.12 99 CYS A O 1
ATOM 718 N N . LYS A 1 100 ? -8.992 -4.052 9.557 1.00 90.00 100 LYS A N 1
ATOM 719 C CA . LYS A 1 100 ? -8.053 -3.622 10.582 1.00 90.00 100 LYS A CA 1
ATOM 720 C C . LYS A 1 100 ? -7.290 -2.388 10.111 1.00 90.00 100 LYS A C 1
ATOM 722 O O . LYS A 1 100 ? -6.947 -2.281 8.931 1.00 90.00 100 LYS A O 1
ATOM 727 N N . GLU A 1 101 ? -6.990 -1.480 11.031 1.00 91.00 101 GLU A N 1
ATOM 728 C CA . GLU A 1 101 ? -6.237 -0.262 10.718 1.00 91.00 101 GLU A CA 1
ATOM 729 C C . GLU A 1 101 ? -4.823 -0.582 10.212 1.00 91.00 101 GLU A C 1
ATOM 731 O O . GLU A 1 101 ? -4.314 0.086 9.315 1.00 91.00 101 GLU A O 1
ATOM 736 N N . GLU A 1 102 ? -4.215 -1.650 10.728 1.00 93.25 102 GLU A N 1
ATOM 737 C CA . GLU A 1 102 ? -2.909 -2.164 10.315 1.00 93.25 102 GLU A CA 1
ATOM 738 C C . GLU A 1 102 ? -2.908 -2.602 8.843 1.00 93.25 102 GLU A C 1
ATOM 740 O O . GLU A 1 102 ? -1.985 -2.291 8.085 1.00 93.25 102 GLU A O 1
ATOM 745 N N . ASP A 1 103 ? -3.975 -3.285 8.417 1.00 91.88 103 ASP A N 1
ATOM 746 C CA . ASP A 1 103 ? -4.143 -3.765 7.042 1.00 91.88 103 ASP A CA 1
ATOM 747 C C . ASP A 1 103 ? -4.316 -2.576 6.077 1.00 91.88 103 ASP A C 1
ATOM 749 O O . ASP A 1 103 ? -3.707 -2.544 5.003 1.00 91.88 103 ASP A O 1
ATOM 753 N N . LEU A 1 104 ? -5.079 -1.556 6.491 1.00 91.06 104 LEU A N 1
ATOM 754 C CA . LEU A 1 104 ? -5.265 -0.308 5.741 1.00 91.06 104 LEU A CA 1
ATOM 755 C C . LEU A 1 104 ? -3.957 0.484 5.610 1.00 91.06 104 LEU A C 1
ATOM 757 O O . LEU A 1 104 ? -3.628 0.947 4.515 1.00 91.06 104 LEU A O 1
ATOM 761 N N . ALA A 1 105 ? -3.196 0.614 6.700 1.00 91.75 105 ALA A N 1
ATOM 762 C CA . ALA A 1 105 ? -1.913 1.311 6.710 1.00 91.75 105 ALA A CA 1
ATOM 763 C C . ALA A 1 105 ? -0.902 0.638 5.768 1.00 91.75 105 ALA A C 1
ATOM 765 O O . ALA A 1 105 ? -0.278 1.312 4.942 1.00 91.75 105 ALA A O 1
ATOM 766 N N . LEU A 1 106 ? -0.781 -0.695 5.826 1.00 91.19 106 LEU A N 1
ATOM 767 C CA . LEU A 1 106 ? 0.121 -1.423 4.934 1.00 91.19 106 LEU A CA 1
ATOM 768 C C . LEU A 1 106 ? -0.333 -1.347 3.469 1.00 91.19 106 LEU A C 1
ATOM 770 O O . LEU A 1 106 ? 0.505 -1.144 2.586 1.00 91.19 106 LEU A O 1
ATOM 774 N N . GLY A 1 107 ? -1.636 -1.478 3.199 1.00 91.62 107 GLY A N 1
ATOM 775 C CA . GLY A 1 107 ? -2.197 -1.310 1.854 1.00 91.62 107 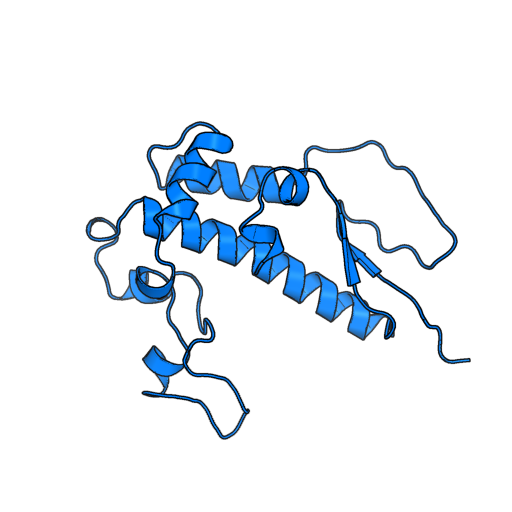GLY A CA 1
ATOM 776 C C . GLY A 1 107 ? -1.877 0.068 1.270 1.00 91.62 107 GLY A C 1
ATOM 777 O O . GLY A 1 107 ? -1.404 0.177 0.138 1.00 91.62 107 GLY A O 1
ATOM 778 N N . LEU A 1 108 ? -2.017 1.126 2.078 1.00 91.19 108 LEU A N 1
ATOM 779 C CA . LEU A 1 108 ? -1.669 2.496 1.687 1.00 91.19 108 LEU A CA 1
ATOM 780 C C . LEU A 1 108 ? -0.188 2.626 1.362 1.00 91.19 108 LEU A C 1
ATOM 782 O O . LEU A 1 108 ? 0.179 3.201 0.333 1.00 91.19 108 LEU A O 1
ATOM 786 N N . LEU A 1 109 ? 0.665 2.096 2.240 1.00 89.44 109 LEU A N 1
ATOM 787 C CA . LEU A 1 109 ? 2.102 2.175 2.057 1.00 89.44 109 LEU A CA 1
ATOM 788 C C . LEU A 1 109 ? 2.529 1.494 0.755 1.00 89.44 109 LEU A C 1
ATOM 790 O O . LEU A 1 109 ? 3.315 2.050 -0.021 1.00 89.44 109 LEU A O 1
ATOM 794 N N . ARG A 1 110 ? 1.991 0.298 0.508 1.00 89.81 110 ARG A N 1
ATOM 795 C CA . ARG A 1 110 ? 2.254 -0.466 -0.710 1.00 89.81 110 ARG A CA 1
ATOM 796 C C . ARG A 1 110 ? 1.753 0.263 -1.938 1.00 89.81 110 ARG A C 1
ATOM 798 O O . ARG A 1 110 ? 2.518 0.401 -2.884 1.00 89.81 110 ARG A O 1
ATOM 805 N N . MET A 1 111 ? 0.527 0.780 -1.911 1.00 90.50 111 MET A N 1
ATOM 806 C CA . MET A 1 111 ? -0.044 1.534 -3.024 1.00 90.50 111 MET A CA 1
ATOM 807 C C . MET A 1 111 ? 0.862 2.705 -3.416 1.00 90.50 111 MET A C 1
ATOM 809 O O . MET A 1 111 ? 1.245 2.816 -4.578 1.00 90.50 111 MET A O 1
ATOM 813 N N . VAL A 1 112 ? 1.245 3.554 -2.457 1.00 87.75 112 VAL A N 1
ATOM 814 C CA . VAL A 1 112 ? 2.109 4.713 -2.732 1.00 87.75 112 VAL A CA 1
ATOM 815 C C . VAL A 1 112 ? 3.456 4.258 -3.300 1.00 87.75 112 VAL A C 1
ATOM 817 O O . VAL A 1 112 ? 3.894 4.774 -4.326 1.00 87.75 112 VAL A O 1
ATOM 820 N N . THR A 1 113 ? 4.084 3.253 -2.686 1.00 85.12 113 THR A N 1
ATOM 821 C CA . THR A 1 113 ? 5.397 2.741 -3.111 1.00 85.12 113 THR A CA 1
ATOM 822 C C . THR A 1 113 ? 5.353 2.147 -4.523 1.00 85.12 113 THR A C 1
ATOM 824 O O . THR A 1 113 ? 6.170 2.499 -5.374 1.00 85.12 113 THR A O 1
ATOM 827 N N . VAL A 1 114 ? 4.364 1.295 -4.803 1.00 86.12 114 VAL A N 1
ATOM 828 C CA . VAL A 1 114 ? 4.200 0.623 -6.099 1.00 86.12 114 VAL A CA 1
ATOM 829 C C . VAL A 1 114 ? 3.859 1.623 -7.203 1.00 86.12 114 VAL A C 1
ATOM 831 O O . VAL A 1 114 ? 4.402 1.515 -8.298 1.00 86.12 114 VAL A O 1
ATOM 834 N N . GLN A 1 115 ? 3.030 2.636 -6.935 1.00 85.62 115 GLN A N 1
ATOM 835 C CA . GLN A 1 115 ? 2.721 3.671 -7.929 1.00 85.62 115 GLN A CA 1
ATOM 836 C C . GLN A 1 115 ? 3.969 4.458 -8.344 1.00 85.62 115 GLN A C 1
ATOM 838 O O . GLN A 1 115 ? 4.191 4.689 -9.534 1.00 85.62 115 GLN A O 1
ATOM 843 N N . ILE A 1 116 ? 4.828 4.816 -7.385 1.00 82.06 116 ILE A N 1
ATOM 844 C CA . ILE A 1 116 ? 6.102 5.490 -7.675 1.00 82.06 116 ILE A CA 1
ATOM 845 C C . ILE A 1 116 ? 7.012 4.569 -8.494 1.00 82.06 116 ILE A C 1
ATOM 847 O O . ILE A 1 116 ? 7.610 5.019 -9.472 1.00 82.06 116 ILE A O 1
ATOM 851 N N . ALA A 1 117 ? 7.088 3.282 -8.142 1.00 81.31 117 ALA A N 1
ATOM 852 C CA . ALA A 1 117 ? 7.903 2.310 -8.863 1.00 81.31 117 ALA A CA 1
ATOM 853 C C . ALA A 1 117 ? 7.435 2.101 -10.311 1.00 81.31 117 ALA A C 1
ATOM 855 O O . ALA A 1 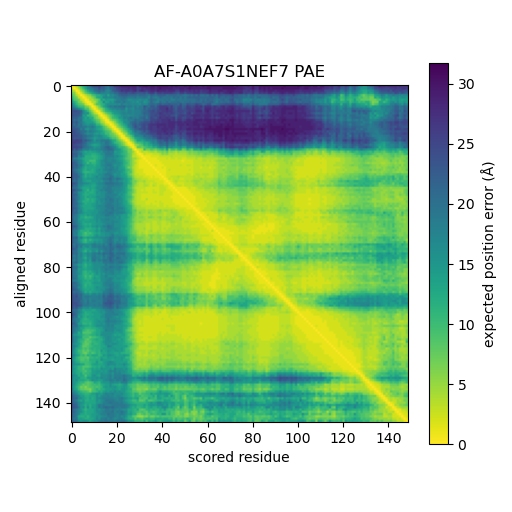117 ? 8.250 2.100 -11.234 1.00 81.31 117 ALA A O 1
ATOM 856 N N . ILE A 1 118 ? 6.124 1.994 -10.534 1.00 84.00 118 ILE A N 1
ATOM 857 C CA . ILE A 1 118 ? 5.556 1.855 -11.877 1.00 84.00 118 ILE A CA 1
ATOM 858 C C . ILE A 1 118 ? 5.843 3.109 -12.703 1.00 84.00 118 ILE A C 1
ATOM 860 O O . ILE A 1 118 ? 6.346 2.990 -13.818 1.00 84.00 118 ILE A O 1
ATOM 864 N N . LEU A 1 119 ? 5.594 4.308 -12.167 1.00 83.31 119 LEU A N 1
ATOM 865 C CA . LEU A 1 119 ? 5.899 5.560 -12.869 1.00 83.31 119 LEU A CA 1
ATOM 866 C C . LEU A 1 119 ? 7.388 5.664 -13.215 1.00 83.31 119 LEU A C 1
ATOM 868 O O . LEU A 1 119 ? 7.737 6.011 -14.341 1.00 83.31 119 LEU A O 1
ATOM 872 N N . ALA A 1 120 ? 8.261 5.307 -12.277 1.00 77.12 120 ALA A N 1
ATOM 873 C CA . ALA A 1 120 ? 9.703 5.282 -12.466 1.00 77.12 120 ALA A CA 1
ATOM 874 C C . ALA A 1 120 ? 10.126 4.377 -13.632 1.00 77.12 120 ALA A C 1
ATOM 876 O O . ALA A 1 120 ? 10.879 4.804 -14.509 1.00 77.12 120 ALA A O 1
ATOM 877 N N . VAL A 1 121 ? 9.600 3.149 -13.671 1.00 80.19 121 VAL A N 1
ATOM 878 C CA . VAL A 1 121 ? 9.864 2.188 -14.748 1.00 80.19 121 VAL A CA 1
ATOM 879 C C . VAL A 1 121 ? 9.304 2.688 -16.077 1.00 80.19 121 VAL A C 1
ATOM 881 O O . VAL A 1 121 ? 10.016 2.677 -17.075 1.00 80.19 121 VAL A O 1
ATOM 884 N N . GLN A 1 122 ? 8.065 3.182 -16.109 1.00 78.81 122 GLN A N 1
ATOM 885 C CA . GLN A 1 122 ? 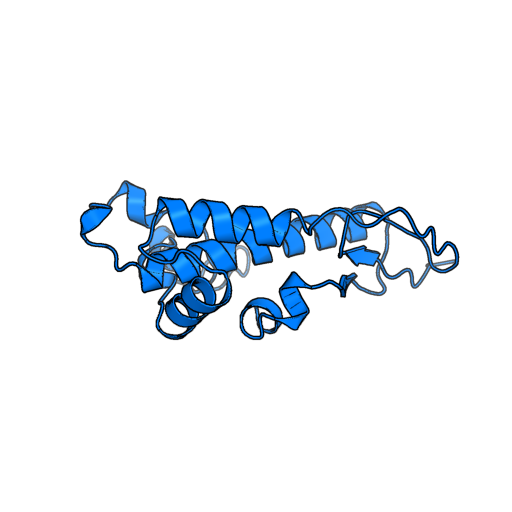7.439 3.695 -17.335 1.00 78.81 122 GLN A CA 1
ATOM 886 C C . GLN A 1 122 ? 8.233 4.854 -17.942 1.00 78.81 122 GLN A C 1
ATOM 888 O O . GLN A 1 122 ? 8.444 4.918 -19.153 1.00 78.81 122 GLN A O 1
ATOM 893 N N . ILE A 1 123 ? 8.717 5.759 -17.096 1.00 78.62 123 ILE A N 1
ATOM 894 C CA . ILE A 1 123 ? 9.563 6.870 -17.515 1.00 78.62 123 ILE A CA 1
ATOM 895 C C . ILE A 1 123 ? 10.915 6.356 -18.028 1.00 78.62 123 ILE A C 1
ATOM 897 O O . ILE A 1 123 ? 11.358 6.781 -19.094 1.00 78.62 123 ILE A O 1
ATOM 901 N N . ALA A 1 124 ? 11.564 5.433 -17.315 1.00 75.06 124 ALA A N 1
ATOM 902 C CA . ALA A 1 124 ? 12.835 4.856 -17.747 1.00 75.06 124 ALA A CA 1
ATOM 903 C C . ALA A 1 124 ? 12.709 4.159 -19.111 1.00 75.06 124 ALA A C 1
ATOM 905 O O . ALA A 1 124 ? 13.528 4.401 -19.999 1.00 75.06 124 ALA A O 1
ATOM 906 N N . LEU A 1 125 ? 11.637 3.384 -19.314 1.00 78.56 125 LEU A N 1
ATOM 907 C CA . LEU A 1 125 ? 11.308 2.757 -20.596 1.00 78.56 125 LEU A CA 1
ATOM 908 C C . LEU A 1 125 ? 11.108 3.803 -21.698 1.00 78.56 125 LEU A C 1
ATOM 910 O O . LEU A 1 125 ? 11.653 3.659 -22.790 1.00 78.56 125 LEU A O 1
ATOM 914 N N . ARG A 1 126 ? 10.383 4.890 -21.408 1.00 79.50 126 ARG A N 1
ATOM 915 C CA . ARG A 1 126 ? 10.140 5.976 -22.370 1.00 79.50 126 ARG A CA 1
ATOM 916 C C . ARG A 1 126 ? 11.421 6.694 -22.801 1.00 79.50 126 ARG A C 1
ATOM 918 O O . ARG A 1 126 ? 11.499 7.154 -23.937 1.00 79.50 126 ARG A O 1
ATOM 925 N N . HIS A 1 127 ? 12.402 6.803 -21.910 1.00 78.12 127 HIS A N 1
ATOM 926 C CA . HIS A 1 127 ? 13.677 7.475 -22.170 1.00 78.12 127 HIS A CA 1
ATOM 927 C C . HIS A 1 127 ? 14.812 6.519 -22.571 1.00 78.12 127 HIS A C 1
ATOM 929 O O . HIS A 1 127 ? 15.944 6.966 -22.747 1.00 78.12 127 HIS A O 1
ATOM 935 N N . GLY A 1 128 ? 14.529 5.222 -22.743 1.00 76.06 128 GLY A N 1
ATOM 936 C CA . GLY A 1 128 ? 15.531 4.226 -23.128 1.00 76.06 128 GLY A CA 1
ATOM 937 C C . GLY A 1 128 ? 16.609 3.989 -22.064 1.00 76.06 128 GLY A C 1
ATOM 938 O O . GLY A 1 128 ? 17.715 3.571 -22.394 1.00 76.06 128 GLY A O 1
ATOM 939 N N . CYS A 1 129 ? 16.316 4.270 -20.792 1.00 70.44 129 CYS A N 1
ATOM 940 C CA . CYS A 1 129 ? 17.233 4.059 -19.675 1.00 70.44 129 CYS A CA 1
ATOM 941 C C . CYS A 1 129 ? 17.242 2.576 -19.274 1.00 70.44 129 CYS A C 1
ATOM 943 O O . CYS A 1 129 ? 16.555 2.171 -18.336 1.00 70.44 129 CYS A O 1
ATOM 945 N N . ALA A 1 130 ? 18.008 1.765 -20.006 1.00 58.88 130 ALA A N 1
ATOM 946 C CA . ALA A 1 130 ? 18.124 0.323 -19.781 1.00 58.88 130 ALA A CA 1
ATOM 947 C C . ALA A 1 130 ? 18.988 -0.049 -18.560 1.00 58.88 130 ALA A C 1
ATOM 949 O O . ALA A 1 130 ? 18.923 -1.184 -18.095 1.00 58.88 130 ALA A O 1
ATOM 950 N N . GLY A 1 131 ? 19.769 0.897 -18.019 1.00 60.88 131 GLY A N 1
ATOM 951 C CA . GLY A 1 131 ? 20.672 0.650 -16.889 1.00 60.88 131 GLY A CA 1
ATOM 952 C C . GLY A 1 131 ? 19.940 0.371 -15.573 1.00 60.88 131 GLY A C 1
ATOM 953 O O . GLY A 1 131 ? 20.449 -0.360 -14.729 1.00 60.88 131 GLY A O 1
ATOM 954 N N . GLY A 1 132 ? 18.724 0.900 -15.409 1.00 62.25 132 GLY A N 1
ATOM 955 C CA . GLY A 1 132 ? 17.890 0.695 -14.225 1.00 62.25 132 GLY A CA 1
ATOM 956 C C . GLY A 1 132 ? 17.458 1.997 -13.552 1.00 62.25 132 GLY A C 1
ATOM 957 O O . GLY A 1 132 ? 17.797 3.102 -13.986 1.00 62.25 132 GLY A O 1
ATOM 958 N N . VAL A 1 133 ? 16.677 1.865 -12.478 1.00 68.56 133 VAL A N 1
ATOM 959 C CA . VAL A 1 133 ? 16.115 2.999 -11.735 1.00 68.56 133 VAL A CA 1
ATOM 960 C C . VAL A 1 133 ? 16.580 2.964 -10.284 1.00 68.56 133 VAL A C 1
ATOM 962 O O . VAL A 1 133 ? 16.431 1.954 -9.603 1.00 68.56 133 VAL A O 1
ATOM 965 N N . PHE A 1 134 ? 17.125 4.077 -9.797 1.00 71.62 134 PHE A N 1
ATOM 966 C CA . PHE A 1 134 ? 17.527 4.244 -8.406 1.00 71.62 134 PHE A CA 1
ATOM 967 C C . PHE A 1 134 ? 16.551 5.142 -7.668 1.00 71.62 134 PHE A C 1
ATOM 969 O O . PHE A 1 134 ? 16.369 6.310 -8.024 1.00 71.62 134 PHE A O 1
ATOM 976 N N . PHE A 1 135 ? 15.995 4.627 -6.578 1.00 71.00 135 PHE A N 1
ATOM 977 C CA . PHE A 1 135 ? 15.171 5.426 -5.689 1.00 71.00 135 PHE A CA 1
ATOM 978 C C . PHE A 1 135 ? 16.012 6.079 -4.593 1.00 71.00 135 PHE A C 1
ATOM 980 O O . PHE A 1 135 ? 16.872 5.447 -3.980 1.00 71.00 135 PHE A O 1
ATOM 987 N N . VAL A 1 136 ? 15.770 7.362 -4.328 1.00 69.94 136 VAL A N 1
ATOM 988 C CA . VAL A 1 136 ? 16.437 8.104 -3.248 1.00 69.94 136 VAL A CA 1
ATOM 989 C C . VAL A 1 136 ? 15.422 8.934 -2.466 1.00 69.94 136 VAL A C 1
ATOM 991 O O . VAL A 1 136 ? 14.416 9.360 -3.010 1.00 69.94 136 VAL A O 1
ATOM 994 N N . GLY A 1 137 ? 15.680 9.236 -1.194 1.00 65.69 137 GLY A N 1
ATOM 995 C CA . GLY A 1 137 ? 14.838 10.174 -0.441 1.00 65.69 137 GLY A CA 1
ATOM 996 C C . GLY A 1 137 ? 14.608 9.786 1.014 1.00 65.69 137 GLY A C 1
ATOM 997 O O . GLY A 1 137 ? 14.971 8.696 1.457 1.00 65.69 137 GLY A O 1
ATOM 998 N N . GLY A 1 138 ? 14.018 10.714 1.773 1.00 65.62 138 GLY A N 1
ATOM 999 C CA . GLY A 1 138 ? 13.719 10.521 3.196 1.00 65.62 138 GLY A CA 1
ATOM 1000 C C . GLY A 1 138 ? 12.663 9.444 3.450 1.00 65.62 138 GLY A C 1
ATOM 1001 O O . GLY A 1 138 ? 12.758 8.735 4.445 1.00 65.62 138 GLY A O 1
ATOM 1002 N N . PHE A 1 139 ? 11.721 9.276 2.518 1.00 68.75 139 PHE A N 1
ATOM 1003 C CA . PHE A 1 139 ? 10.667 8.265 2.599 1.00 68.75 139 PHE A CA 1
ATOM 1004 C C . PHE A 1 139 ? 11.240 6.848 2.714 1.00 68.75 139 PHE A C 1
ATOM 1006 O O . PHE A 1 139 ? 10.897 6.129 3.643 1.00 68.75 139 PHE A O 1
ATOM 1013 N N . LEU A 1 140 ? 12.199 6.489 1.855 1.00 65.25 140 LEU A N 1
ATOM 1014 C CA . LEU A 1 140 ? 12.862 5.187 1.919 1.00 65.25 140 LEU A CA 1
ATOM 1015 C C . LEU A 1 140 ? 13.821 5.079 3.104 1.00 65.25 140 LEU A C 1
ATOM 1017 O O . LEU A 1 140 ? 13.915 4.018 3.707 1.00 65.25 140 LEU A O 1
ATOM 1021 N N . ARG A 1 141 ? 14.516 6.163 3.484 1.00 60.75 141 ARG A N 1
ATOM 1022 C CA . ARG A 1 141 ? 15.471 6.141 4.611 1.00 60.75 141 ARG A CA 1
ATOM 1023 C C . ARG A 1 141 ? 14.813 5.721 5.926 1.00 60.75 141 ARG A C 1
ATOM 1025 O O . ARG A 1 141 ? 15.444 5.025 6.714 1.00 60.75 141 ARG A O 1
ATOM 1032 N N . SER A 1 142 ? 13.581 6.157 6.156 1.00 61.03 142 SER A N 1
ATOM 1033 C CA . SER A 1 142 ? 12.839 5.872 7.385 1.00 61.03 142 SER A CA 1
ATOM 1034 C C . SER A 1 142 ? 11.887 4.683 7.253 1.00 61.03 142 SER A C 1
ATOM 1036 O O . SER A 1 142 ? 11.196 4.381 8.217 1.00 61.03 142 SER A O 1
ATOM 1038 N N . ASN A 1 143 ? 11.838 4.017 6.094 1.00 64.94 143 ASN A N 1
ATOM 1039 C CA . ASN A 1 143 ? 10.864 2.970 5.812 1.00 64.94 143 ASN A CA 1
ATOM 1040 C C . ASN A 1 143 ? 11.520 1.715 5.205 1.00 64.94 143 ASN A C 1
ATOM 1042 O O . ASN A 1 143 ? 11.629 1.598 3.980 1.00 64.94 143 ASN A O 1
ATOM 1046 N N . PRO A 1 144 ? 11.950 0.754 6.042 1.00 71.19 144 PRO A N 1
ATOM 1047 C CA . PRO A 1 144 ? 12.552 -0.489 5.568 1.00 71.19 144 PRO A CA 1
ATOM 1048 C C . PRO A 1 144 ? 11.545 -1.421 4.876 1.00 71.19 144 PRO A C 1
ATOM 1050 O O . PRO A 1 144 ? 11.966 -2.286 4.112 1.00 71.19 144 PRO A O 1
ATOM 1053 N N . ILE A 1 145 ? 10.237 -1.251 5.106 1.00 71.69 145 ILE A N 1
ATOM 1054 C CA . ILE A 1 145 ? 9.188 -2.021 4.422 1.00 71.69 145 ILE A CA 1
ATOM 1055 C C . ILE A 1 145 ? 9.130 -1.591 2.957 1.00 71.69 145 ILE A C 1
ATOM 1057 O O . ILE A 1 145 ? 9.227 -2.433 2.072 1.00 71.69 145 ILE A O 1
ATOM 1061 N N . ALA A 1 146 ? 9.081 -0.283 2.693 1.00 67.06 146 ALA A N 1
ATOM 1062 C CA . ALA A 1 146 ? 9.052 0.256 1.333 1.00 67.06 146 ALA A CA 1
ATOM 1063 C C . ALA A 1 146 ? 10.312 -0.068 0.512 1.00 67.06 146 ALA A C 1
ATOM 1065 O O . ALA A 1 146 ? 10.233 -0.145 -0.705 1.00 67.06 146 ALA A O 1
ATOM 1066 N N . GLN A 1 147 ? 11.466 -0.284 1.155 1.00 68.75 147 GLN A N 1
ATOM 1067 C CA . GLN A 1 147 ? 12.692 -0.713 0.462 1.00 68.75 147 GLN A CA 1
ATOM 1068 C C . GLN A 1 147 ? 12.643 -2.161 -0.051 1.00 68.75 147 GLN A C 1
ATOM 1070 O O . GLN A 1 147 ? 13.473 -2.532 -0.877 1.00 68.75 147 GLN A O 1
ATOM 1075 N N . ARG A 1 148 ? 11.749 -2.997 0.491 1.00 69.50 148 ARG A N 1
ATOM 1076 C CA . ARG A 1 148 ? 11.655 -4.433 0.174 1.0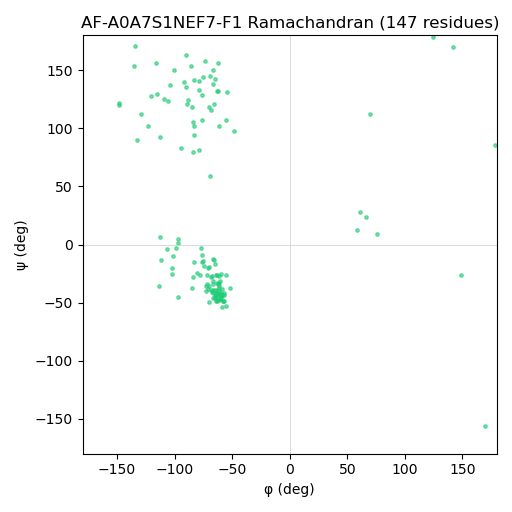0 69.50 148 ARG A CA 1
ATOM 1077 C C . ARG A 1 148 ? 10.522 -4.770 -0.799 1.00 69.50 148 ARG A C 1
ATOM 1079 O O . ARG A 1 148 ? 10.431 -5.927 -1.202 1.00 69.50 148 ARG A O 1
ATOM 1086 N N . LEU A 1 149 ? 9.650 -3.805 -1.087 1.00 59.34 149 LEU A N 1
ATOM 1087 C CA . LEU A 1 149 ? 8.549 -3.920 -2.047 1.00 59.34 149 LEU A CA 1
ATOM 1088 C C . LEU A 1 149 ? 9.066 -3.792 -3.479 1.00 59.34 149 LEU A C 1
ATOM 1090 O O . LEU A 1 149 ? 8.515 -4.516 -4.333 1.00 59.34 149 LEU A O 1
#

Radius of gyration: 17.45 Å; Cα contacts (8 Å, |Δi|>4): 217; chains: 1; bounding box: 44×42×43 Å

Mean predicted aligned error: 10.43 Å

Sequence (149 aa):
MEGDGFARVGGTSLGAPGECTREPRAPNHEGATFLGLCRAMTSADTFPEALALCESGRHDAVDKLVQDIYGGDYAEFGLPGSLVASCFGKLVDLDPKACKEEDLALGLLRMVTVQIAILAVQIALRHGCAGGVFFVGGFLRSNPIAQRL

Secondary structure (DSSP, 8-state):
----PEEEESSS----TT----------HHHHHHHHHHHHHSS--SHHHHHHHHHH--GGGTSEEHHHHHSS-BGGGTB-TTSEEETTTTTTTS-GGGS-HHHHHHHHHHHHHHHHHHHHHHHHHHTT-TTEEEE-SHHHHT-TTTTT-

Nearest PDB structures (foldseek):
  2i7n-assembly1_A  TM=9.260E-01  e=2.780E-11  Homo sapiens
  3smp-assembly1_A  TM=9.318E-01  e=6.543E-11  Homo sapiens
  3smp-assembly1_B  TM=9.237E-01  e=5.447E-11  Homo sapiens
  3mk6-assembly2_D  TM=8.260E-01  e=2.177E-11  Homo sapiens
  2i7p-assembly1_C  TM=8.160E-01  e=6.155E-11  Homo sapiens

pLDDT: mean 74.86, std 19.07, range [30.92, 93.25]

InterPro domains:
  IPR004567 Type II pantothenate kinase [PF03630] (31-147)
  IPR004567 Type II pantothenate kinase [PTHR12280] (31-146)
  IPR043129 ATPase, nucleotide binding domain [SSF53067] (6-148)

Solvent-accessible surface area (backbone atoms only — not comparable to full-atom values): 8674 Å² total; per-residue (Å²): 134,87,57,80,30,47,38,47,51,50,71,99,54,88,39,66,90,85,59,85,80,84,70,87,83,70,79,59,61,69,52,51,51,46,43,56,51,35,45,72,70,34,93,34,87,46,66,68,53,40,49,57,34,29,73,78,29,44,38,79,77,31,28,26,30,32,24,78,76,68,77,31,59,44,69,95,77,69,43,57,23,86,39,76,67,32,82,52,50,36,50,80,83,40,65,71,85,76,57,53,54,26,20,52,32,25,36,48,50,48,48,57,49,50,52,52,52,51,52,48,50,54,50,23,62,74,69,58,26,76,61,39,75,46,78,50,57,70,60,54,75,79,24,74,68,69,71,73,109

Organism: NCBI:txid73025

Foldseek 3Di:
DQDLFEAEQEPDDGDTPPDPDDDDDDDGVLLVQLQVVLVVLHPDNDSVSLLVLQVPADQVVQFQFLCNVVVAAPVVVRRGRRHGPGQRPCVVVDPSVVDDSSNVSNSSLCVSLVVSVVVQVVVCVVVSNPNYYHYDYPSCVVHVPSVVD